Protein AF-A0A9D9LYE1-F1 (afdb_monomer_lite)

Structure (mmCIF, N/CA/C/O backbone):
data_AF-A0A9D9LYE1-F1
#
_entry.id   AF-A0A9D9LYE1-F1
#
loop_
_atom_site.group_PDB
_atom_site.id
_atom_site.type_symbol
_atom_site.label_atom_id
_atom_site.label_alt_id
_atom_site.label_comp_id
_atom_site.label_asym_id
_atom_site.label_entity_id
_atom_site.label_seq_id
_atom_site.pdbx_PDB_ins_code
_atom_site.Cartn_x
_atom_site.Cartn_y
_atom_site.Cartn_z
_atom_site.occupancy
_atom_site.B_iso_or_equiv
_atom_site.auth_seq_id
_atom_site.auth_comp_id
_atom_site.auth_asym_id
_atom_site.auth_atom_id
_atom_site.pdbx_PDB_model_num
ATOM 1 N N . MET A 1 1 ? -52.275 -13.563 59.004 1.00 46.19 1 MET A N 1
ATOM 2 C CA . MET A 1 1 ? -51.328 -12.471 59.298 1.00 46.19 1 MET A CA 1
ATOM 3 C C . MET A 1 1 ? -51.246 -11.654 58.007 1.00 46.19 1 MET A C 1
ATOM 5 O O . MET A 1 1 ? -50.436 -11.978 57.158 1.00 46.19 1 MET A O 1
ATOM 9 N N . GLU A 1 2 ? -52.248 -10.851 57.629 1.00 41.03 2 GLU A N 1
ATOM 10 C CA . GLU A 1 2 ? -52.746 -9.637 58.317 1.00 41.03 2 GLU A CA 1
ATOM 11 C C . GLU A 1 2 ? -51.571 -8.674 58.555 1.00 41.03 2 GLU A C 1
ATOM 13 O O . GLU A 1 2 ? -50.616 -9.094 59.195 1.00 41.03 2 GLU A O 1
ATOM 18 N N . ASN A 1 3 ? -51.488 -7.424 58.100 1.00 37.56 3 ASN A N 1
ATOM 19 C CA . ASN A 1 3 ? -52.296 -6.470 57.323 1.00 37.56 3 ASN A CA 1
ATOM 20 C C . ASN A 1 3 ? -51.287 -5.353 56.896 1.00 37.56 3 ASN A C 1
ATOM 22 O O . ASN A 1 3 ? -50.239 -5.244 57.526 1.00 37.56 3 ASN A O 1
ATOM 26 N N . ASN A 1 4 ? -51.426 -4.692 55.734 1.00 41.53 4 ASN A N 1
ATOM 27 C CA . ASN A 1 4 ? -52.003 -3.333 55.557 1.00 41.53 4 ASN A CA 1
ATOM 28 C C . ASN A 1 4 ? -51.176 -2.225 56.274 1.00 41.53 4 ASN A C 1
ATOM 30 O O . ASN A 1 4 ? -50.797 -2.413 57.417 1.00 41.53 4 ASN A O 1
ATOM 34 N N . GLU A 1 5 ? -50.800 -1.069 55.718 1.00 52.22 5 GLU A N 1
ATOM 35 C CA . GLU A 1 5 ? -51.423 -0.136 54.760 1.00 52.22 5 GLU A CA 1
ATOM 36 C C . GLU A 1 5 ? -50.302 0.569 53.946 1.00 52.22 5 GLU A C 1
ATOM 38 O O . GLU A 1 5 ? -49.222 0.821 54.472 1.00 52.22 5 GLU A O 1
ATOM 43 N N . ASN A 1 6 ? -50.375 0.765 52.622 1.00 41.50 6 ASN A N 1
ATOM 44 C CA . ASN A 1 6 ? -51.206 1.729 51.878 1.00 41.50 6 ASN A CA 1
ATOM 45 C C . ASN A 1 6 ? -51.058 3.167 52.406 1.00 41.50 6 ASN A C 1
ATOM 47 O O . ASN A 1 6 ? -51.359 3.444 53.557 1.00 41.50 6 ASN A O 1
ATOM 51 N N . THR A 1 7 ? -50.545 4.119 51.627 1.00 47.31 7 THR A N 1
ATOM 52 C CA . THR A 1 7 ? -51.310 5.172 50.912 1.00 47.31 7 THR A CA 1
ATOM 53 C C . THR A 1 7 ? -50.272 6.256 50.543 1.00 47.31 7 THR A C 1
ATOM 55 O O . THR A 1 7 ? -49.303 6.422 51.270 1.00 47.31 7 THR A O 1
ATOM 58 N N . THR A 1 8 ? -50.281 7.032 49.460 1.00 41.22 8 THR A N 1
ATOM 59 C CA . THR A 1 8 ? -51.272 7.421 48.447 1.00 41.22 8 THR A CA 1
ATOM 60 C C . THR A 1 8 ? -50.482 8.193 47.375 1.00 41.22 8 THR A C 1
ATOM 62 O O . THR A 1 8 ? -49.718 9.087 47.710 1.00 41.22 8 THR A O 1
ATOM 65 N N . LEU A 1 9 ? -50.479 7.729 46.125 1.00 40.50 9 LEU A N 1
ATOM 66 C CA . LEU A 1 9 ? -51.287 8.235 45.004 1.00 40.50 9 LEU A CA 1
ATOM 67 C C . LEU A 1 9 ? -50.821 9.550 44.346 1.00 40.50 9 LEU A C 1
ATOM 69 O O . LEU A 1 9 ? -50.980 10.617 44.920 1.00 40.50 9 LEU A O 1
ATOM 73 N N . LYS A 1 10 ? -50.549 9.396 43.034 1.00 34.31 10 LYS A N 1
ATOM 74 C CA . LYS A 1 10 ? -51.042 10.230 41.912 1.00 34.31 10 LYS A CA 1
ATOM 75 C C . LYS A 1 10 ? -50.401 11.623 41.763 1.00 34.31 10 LYS A C 1
ATOM 77 O O . LYS A 1 10 ? -50.026 12.246 42.734 1.00 34.31 10 LYS A O 1
ATOM 82 N N . SER A 1 11 ? -50.232 12.196 40.577 1.00 38.97 11 SER A N 1
ATOM 83 C CA . SER A 1 11 ? -50.826 11.967 39.256 1.00 38.97 11 SER A CA 1
ATOM 84 C C . SER A 1 11 ? -49.972 12.670 38.194 1.00 38.97 11 SER A C 1
ATOM 86 O O . SER A 1 11 ? -49.508 13.775 38.444 1.00 38.97 11 SER A O 1
ATOM 88 N N . ASN A 1 12 ? -49.858 12.020 37.037 1.00 29.45 12 ASN A N 1
ATOM 89 C CA . ASN A 1 12 ? -50.109 12.522 35.682 1.00 29.45 12 ASN A CA 1
ATOM 90 C C . ASN A 1 12 ? -49.590 13.893 35.225 1.00 29.45 12 ASN A C 1
ATOM 92 O O . ASN A 1 12 ? -49.907 14.915 35.817 1.00 29.45 12 ASN A O 1
ATOM 96 N N . ASP A 1 13 ? -48.981 13.822 34.034 1.00 34.84 13 ASP A N 1
ATOM 97 C CA . ASP A 1 13 ? -49.151 14.702 32.872 1.00 34.84 13 ASP A CA 1
ATOM 98 C C . ASP A 1 13 ? -48.890 16.204 33.050 1.00 34.84 13 ASP A C 1
ATOM 100 O O . ASP A 1 13 ? -49.483 16.879 33.877 1.00 34.84 13 ASP A O 1
ATOM 104 N N . VAL A 1 14 ? -48.038 16.756 32.185 1.00 40.97 14 VAL A N 1
ATOM 105 C CA . VAL A 1 14 ? -48.434 17.711 31.135 1.00 40.97 14 VAL A CA 1
ATOM 106 C C . VAL A 1 14 ? -47.153 18.236 30.480 1.00 40.97 14 VAL A C 1
ATOM 108 O O . VAL A 1 14 ? -46.360 18.969 31.066 1.00 40.97 14 VAL A O 1
ATOM 111 N N . ASP A 1 15 ? -46.975 17.834 29.227 1.00 36.56 15 ASP A N 1
ATOM 112 C CA . ASP A 1 15 ? -46.176 18.537 28.237 1.00 36.56 15 ASP A CA 1
ATOM 113 C C . ASP A 1 15 ? -46.904 19.841 27.871 1.00 36.56 15 ASP A C 1
ATOM 115 O O . ASP A 1 15 ? -48.019 19.783 27.361 1.00 36.56 15 ASP A O 1
ATOM 119 N N . THR A 1 16 ? -46.304 21.006 28.127 1.00 36.31 16 THR A N 1
ATOM 120 C CA . THR A 1 16 ? -46.653 22.246 27.414 1.00 36.31 16 THR A CA 1
ATOM 121 C C . THR A 1 16 ? -45.458 23.192 27.345 1.00 36.31 16 THR A C 1
ATOM 123 O O . THR A 1 16 ? -45.101 23.874 28.304 1.00 36.31 16 THR A O 1
ATOM 126 N N . SER A 1 17 ? -44.884 23.235 26.147 1.00 32.56 17 SER A N 1
ATOM 127 C CA . SER A 1 17 ? -44.183 24.351 25.512 1.00 32.56 17 SER A CA 1
ATOM 128 C C . SER A 1 17 ? -44.536 25.749 26.048 1.00 32.56 17 SER A C 1
ATOM 130 O O . SER A 1 17 ? -45.695 26.152 25.978 1.00 32.56 17 SER A O 1
ATOM 132 N N . VAL A 1 18 ? -43.525 26.536 26.446 1.00 38.62 18 VAL A N 1
ATOM 133 C CA . VAL A 1 18 ? -43.576 28.009 26.379 1.00 38.62 18 VAL A CA 1
ATOM 134 C C . VAL A 1 18 ? -42.194 28.569 26.008 1.00 38.62 18 VAL A C 1
ATOM 136 O O . VAL A 1 18 ? -41.252 28.535 26.795 1.00 38.62 18 VAL A O 1
ATOM 139 N N . LYS A 1 19 ? -42.098 29.132 24.799 1.00 39.31 19 LYS A N 1
ATOM 140 C CA . LYS A 1 19 ? -41.139 30.179 24.403 1.00 39.31 19 LYS A CA 1
ATOM 141 C C . LYS A 1 19 ? -41.948 31.475 24.228 1.00 39.31 19 LYS A C 1
ATOM 143 O O . LYS A 1 19 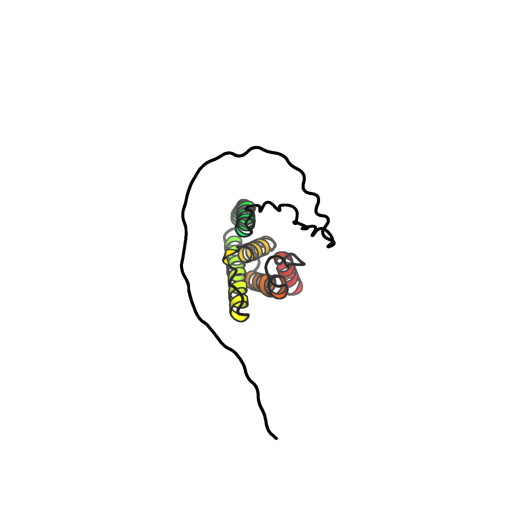? -43.005 31.404 23.603 1.00 39.31 19 LYS A O 1
ATOM 148 N N . PRO A 1 20 ? -41.528 32.619 24.793 1.00 43.72 20 PRO A N 1
ATOM 149 C CA . PRO A 1 20 ? -41.125 33.787 23.975 1.00 43.72 20 PRO A CA 1
ATOM 150 C C . PRO A 1 20 ? -39.942 34.555 24.627 1.00 43.72 20 PRO A C 1
ATOM 152 O O . PRO A 1 20 ? -39.792 34.550 25.840 1.00 43.72 20 PRO A O 1
ATOM 155 N N . THR A 1 21 ? -38.925 35.039 23.908 1.00 35.44 21 THR A N 1
ATOM 156 C CA . THR A 1 21 ? -38.878 36.255 23.062 1.00 35.44 21 THR A CA 1
ATOM 157 C C . THR A 1 21 ? -39.022 37.575 23.853 1.00 35.44 21 THR A C 1
ATOM 159 O O . THR A 1 21 ? -40.091 37.863 24.372 1.00 35.44 21 THR A O 1
ATOM 162 N N . ASP A 1 22 ? -37.917 38.340 23.862 1.00 31.53 22 ASP A N 1
ATOM 163 C CA . ASP A 1 22 ? -37.714 39.803 23.962 1.00 31.53 22 ASP A CA 1
ATOM 164 C C . ASP A 1 22 ? -38.282 40.636 25.134 1.00 31.53 22 ASP A C 1
ATOM 166 O O . ASP A 1 22 ? -39.489 40.777 25.269 1.00 31.53 22 ASP A O 1
ATOM 170 N N . ALA A 1 23 ? -37.393 41.325 25.882 1.00 33.72 23 ALA A N 1
ATOM 171 C CA . ALA A 1 23 ? -37.464 42.778 26.168 1.00 33.72 23 ALA A CA 1
ATOM 172 C C . ALA A 1 23 ? -36.419 43.263 27.210 1.00 33.72 23 ALA A C 1
ATOM 174 O O . ALA A 1 23 ? -36.425 42.869 28.369 1.00 33.72 23 ALA A O 1
ATOM 175 N N . ALA A 1 24 ? -35.551 44.174 26.760 1.00 32.81 24 ALA A N 1
ATOM 176 C CA . ALA A 1 24 ? -35.125 45.425 27.406 1.00 32.81 24 ALA A CA 1
ATOM 177 C C . ALA A 1 24 ? -34.806 45.513 28.930 1.00 32.81 24 ALA A C 1
ATOM 179 O O . ALA A 1 24 ? -35.684 45.661 29.767 1.00 32.81 24 ALA A O 1
ATOM 180 N N . ASN A 1 25 ? -33.502 45.687 29.195 1.00 33.16 25 ASN A N 1
ATOM 181 C CA . ASN A 1 25 ? -32.851 46.830 29.870 1.00 33.16 25 ASN A CA 1
ATOM 182 C C . ASN A 1 25 ? -33.013 47.136 31.387 1.00 33.16 25 ASN A C 1
ATOM 184 O O . ASN A 1 25 ? -34.096 47.220 31.949 1.00 33.16 25 ASN A O 1
ATOM 188 N N . THR A 1 26 ? -31.857 47.515 31.962 1.00 38.59 26 THR A N 1
ATOM 189 C CA . THR A 1 26 ? -31.612 48.390 33.134 1.00 38.59 26 THR A CA 1
ATOM 190 C C . THR A 1 26 ? -32.100 47.969 34.525 1.00 38.59 26 THR A C 1
ATOM 192 O O . THR A 1 26 ? -33.230 48.268 34.865 1.00 38.59 26 THR A O 1
ATOM 195 N N . VAL A 1 27 ? -31.182 47.520 35.403 1.00 38.66 27 VAL A N 1
ATOM 196 C CA . VAL A 1 27 ? -31.013 48.074 36.770 1.00 38.66 27 VAL A CA 1
ATOM 197 C C . VAL A 1 27 ? -29.547 47.939 37.203 1.00 38.66 27 VAL A C 1
ATOM 199 O O . VAL A 1 27 ? -28.934 46.878 37.144 1.00 38.66 27 VAL A O 1
ATOM 202 N N . LYS A 1 28 ? -28.994 49.065 37.641 1.00 40.66 28 LYS A N 1
ATOM 203 C CA . LYS A 1 28 ? -27.671 49.279 38.220 1.00 40.66 28 LYS A CA 1
ATOM 204 C C . LYS A 1 28 ? -27.834 49.312 39.737 1.00 40.66 28 LYS A C 1
ATOM 206 O O . LYS A 1 28 ? -28.426 50.280 40.197 1.00 40.66 28 LYS A O 1
ATOM 211 N N . THR A 1 29 ? -27.306 48.369 40.521 1.00 29.92 29 THR A N 1
ATOM 212 C CA . THR A 1 29 ? -26.913 48.642 41.924 1.00 29.92 29 THR A CA 1
ATOM 213 C C . THR A 1 29 ? -26.055 47.518 42.499 1.00 29.92 29 THR A C 1
ATOM 215 O O . THR A 1 29 ? -26.392 46.345 42.401 1.00 29.92 29 THR A O 1
ATOM 218 N N . ALA A 1 30 ? -24.933 47.901 43.101 1.00 44.59 30 ALA A N 1
ATOM 219 C CA . ALA A 1 30 ? -24.178 47.061 44.012 1.00 44.59 30 ALA A CA 1
ATOM 220 C C . ALA A 1 30 ? -24.950 46.916 45.331 1.00 44.59 30 ALA A C 1
ATOM 222 O O . ALA A 1 30 ? -25.376 47.935 45.865 1.00 44.59 30 ALA A O 1
ATOM 223 N N . ASP A 1 31 ? -25.045 45.706 45.887 1.00 30.94 31 ASP A N 1
ATOM 224 C CA . ASP A 1 31 ? -24.995 45.521 47.339 1.00 30.94 31 ASP A CA 1
ATOM 225 C C . ASP A 1 31 ? -24.559 44.096 47.711 1.00 30.94 31 ASP A C 1
ATOM 227 O O . ASP A 1 31 ? -24.864 43.109 47.040 1.00 30.94 31 ASP A O 1
ATOM 231 N N . LYS A 1 32 ? -23.783 44.025 48.784 1.00 38.06 32 LYS A N 1
ATOM 232 C CA . LYS A 1 32 ? -23.237 42.837 49.424 1.00 38.06 32 LYS A CA 1
ATOM 233 C C . LYS A 1 32 ? -24.364 42.000 50.031 1.00 38.06 32 LYS A C 1
ATOM 235 O O . LYS A 1 32 ? -25.135 42.493 50.842 1.00 38.06 32 LYS A O 1
ATOM 240 N N . SER A 1 33 ? -24.326 40.691 49.800 1.00 36.62 33 SER A N 1
ATOM 241 C CA . SER A 1 33 ? -24.898 39.715 50.728 1.00 36.62 33 SER A CA 1
ATOM 242 C C . SER A 1 33 ? -23.867 38.625 50.991 1.00 36.62 33 SER A C 1
ATOM 244 O O . SER A 1 33 ? -23.528 37.823 50.124 1.00 36.62 33 SER A O 1
ATOM 246 N N . LYS A 1 34 ? -23.314 38.658 52.206 1.00 39.47 34 LYS A N 1
ATOM 247 C CA . LYS A 1 34 ? -22.610 37.536 52.817 1.00 39.47 34 LYS A CA 1
ATOM 248 C C . LYS A 1 34 ? -23.628 36.413 53.036 1.00 39.47 34 LYS A C 1
ATOM 250 O O . LYS A 1 34 ? -24.537 36.572 53.842 1.00 39.47 34 LYS A O 1
ATOM 255 N N . SER A 1 35 ? -23.406 35.266 52.409 1.00 38.34 35 SER A N 1
ATOM 256 C CA . SER A 1 35 ? -23.857 33.971 52.913 1.00 38.34 35 SER A CA 1
ATOM 257 C C . SER A 1 35 ? -22.738 32.975 52.650 1.00 38.34 35 SER A C 1
ATOM 259 O O . SER A 1 35 ? -22.529 32.493 51.541 1.00 38.34 35 SER A O 1
ATOM 261 N N . GLN A 1 36 ? -21.947 32.765 53.694 1.00 52.41 36 GLN A N 1
ATOM 262 C CA . GLN A 1 36 ? -21.142 31.573 53.851 1.00 52.41 36 GLN A CA 1
ATOM 263 C C . GLN A 1 36 ? -22.130 30.439 54.144 1.00 52.41 36 GLN A C 1
ATOM 265 O O . GLN A 1 36 ? -22.739 30.430 55.210 1.00 52.41 36 GLN A O 1
ATOM 270 N N . SER A 1 37 ? -22.346 29.553 53.170 1.00 40.50 37 SER A N 1
ATOM 271 C CA . SER A 1 37 ? -22.970 28.249 53.396 1.00 40.50 37 SER A CA 1
ATOM 272 C C . SER A 1 37 ? -21.894 27.183 53.246 1.00 40.50 37 SER A C 1
ATOM 274 O O . SER A 1 37 ? -21.242 27.099 52.204 1.00 40.50 37 SER A O 1
ATOM 276 N N . ASP A 1 38 ? -21.707 26.403 54.300 1.00 54.50 38 ASP A N 1
ATOM 277 C CA . ASP A 1 38 ? -20.655 25.411 54.487 1.00 54.50 38 ASP A CA 1
ATOM 278 C C . ASP A 1 38 ? -20.779 24.200 53.542 1.00 54.50 38 ASP A C 1
ATOM 280 O O . ASP A 1 38 ? -21.230 23.119 53.914 1.00 54.50 38 ASP A O 1
ATOM 284 N N . ALA A 1 39 ? -20.324 24.373 52.305 1.00 66.06 39 ALA A N 1
ATOM 285 C CA . ALA A 1 39 ? -19.857 23.308 51.424 1.00 66.06 39 ALA A CA 1
ATOM 286 C C . ALA A 1 39 ? -18.634 23.848 50.664 1.00 66.06 39 ALA A C 1
ATOM 288 O O . ALA A 1 39 ? -18.638 25.028 50.295 1.00 66.06 39 ALA A O 1
ATOM 289 N N . PRO A 1 40 ? -17.564 23.055 50.455 1.00 66.81 40 PRO A N 1
ATOM 290 C CA . PRO A 1 40 ? -16.386 23.547 49.748 1.00 66.81 40 PRO A CA 1
ATOM 291 C C . PRO A 1 40 ? -16.816 24.097 48.378 1.00 66.81 40 PRO A C 1
ATOM 293 O O . PRO A 1 40 ? -17.653 23.469 47.722 1.00 66.81 40 PRO A O 1
ATOM 296 N N . PRO A 1 41 ? -16.295 25.261 47.940 1.00 66.31 41 PRO A N 1
ATOM 297 C CA . PRO A 1 41 ? -16.658 25.828 46.649 1.00 66.31 41 PRO A CA 1
ATOM 298 C C . PRO A 1 41 ? -16.410 24.771 45.573 1.00 66.31 41 PRO A C 1
ATOM 300 O O . PRO A 1 41 ? -15.302 24.242 45.473 1.00 66.31 41 PRO A O 1
ATOM 303 N N . LEU A 1 42 ? -17.442 24.430 44.796 1.00 66.31 42 LEU A N 1
ATOM 304 C CA . LEU A 1 42 ? -17.304 23.522 43.662 1.00 66.31 42 LEU A CA 1
ATOM 305 C C . LEU A 1 42 ? -16.406 24.194 42.619 1.00 66.31 42 LEU A C 1
ATOM 307 O O . LEU A 1 42 ? -16.859 24.961 41.769 1.00 66.31 42 LEU A O 1
ATOM 311 N N . LEU A 1 43 ? -15.106 23.922 42.721 1.00 69.31 43 LEU A N 1
ATOM 312 C CA . LEU A 1 43 ? -14.105 24.296 41.738 1.00 69.31 43 LEU A CA 1
ATOM 313 C C . LEU A 1 43 ? -14.414 23.510 40.466 1.00 69.31 43 LEU A C 1
ATOM 315 O O . LEU A 1 43 ? -14.057 22.340 40.336 1.00 69.31 43 LEU A O 1
ATOM 319 N N . THR A 1 44 ? -15.120 24.144 39.532 1.00 69.12 44 THR A N 1
ATOM 320 C CA . THR A 1 44 ? -15.287 23.586 38.192 1.00 69.12 44 THR A CA 1
ATOM 321 C C . THR A 1 44 ? -13.931 23.643 37.515 1.00 69.12 44 THR A C 1
ATOM 323 O O . THR A 1 44 ? -13.491 24.686 37.032 1.00 69.12 44 THR A O 1
ATOM 326 N N . ILE A 1 45 ? -13.251 22.501 37.519 1.00 68.38 45 ILE A N 1
ATOM 327 C CA . ILE A 1 45 ? -12.043 22.269 36.741 1.00 68.38 45 ILE A CA 1
ATOM 328 C C . ILE A 1 45 ? -12.499 22.181 35.283 1.00 68.38 45 ILE A C 1
ATOM 330 O O . ILE A 1 45 ? -12.769 21.105 34.757 1.00 68.38 45 ILE A O 1
ATOM 334 N N . SER A 1 46 ? -12.668 23.336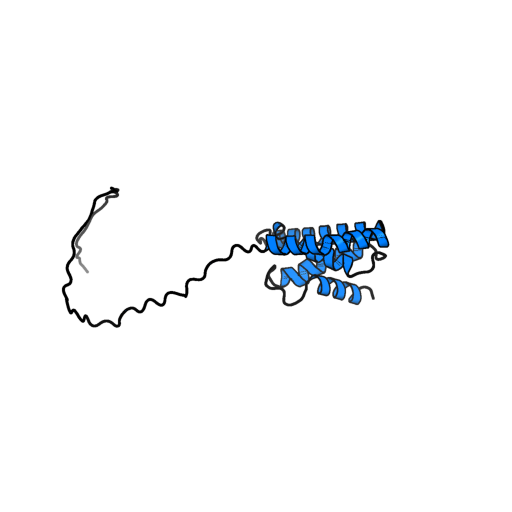 34.639 1.00 72.69 46 SER A N 1
ATOM 335 C CA . SER A 1 46 ? -12.813 23.378 33.189 1.00 72.69 46 SER A CA 1
ATOM 336 C C . SER A 1 46 ? -11.464 23.004 32.601 1.00 72.69 46 SER A C 1
ATOM 338 O O . SER A 1 46 ? -10.452 23.641 32.896 1.00 72.69 46 SER A O 1
ATOM 340 N N . THR A 1 47 ? -11.436 21.984 31.749 1.00 79.38 47 THR A N 1
ATOM 341 C CA . THR A 1 47 ? -10.285 21.755 30.876 1.00 79.38 47 THR A CA 1
ATOM 342 C C . THR A 1 47 ? -9.992 23.042 30.106 1.00 79.38 47 THR A C 1
ATOM 344 O O . THR A 1 47 ? -10.933 23.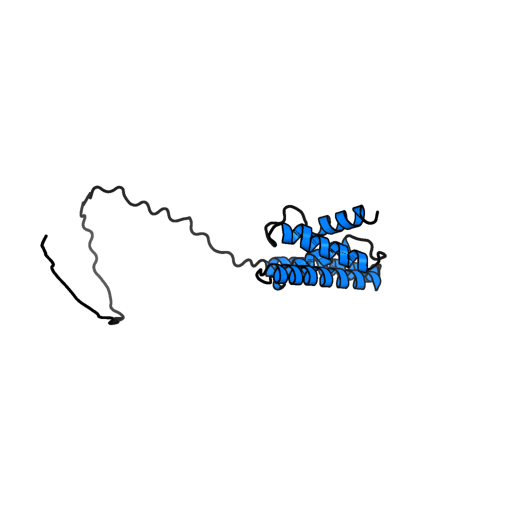728 29.689 1.00 79.38 47 THR A O 1
ATOM 347 N N . SER A 1 48 ? -8.713 23.377 29.918 1.00 75.62 48 SER A N 1
ATOM 348 C CA . SER A 1 48 ? -8.313 24.513 29.083 1.00 75.62 48 SER A CA 1
ATOM 349 C C . SER A 1 48 ? -9.038 24.450 27.732 1.00 75.62 48 SER A C 1
ATOM 351 O O . SER A 1 48 ? -9.144 23.350 27.181 1.00 75.62 48 SER A O 1
ATOM 353 N N . PRO A 1 49 ? -9.538 25.575 27.185 1.00 81.19 49 PRO A N 1
ATOM 354 C CA . PRO A 1 49 ? -10.245 25.576 25.910 1.00 81.19 49 PRO A CA 1
ATOM 355 C C . PRO A 1 49 ? -9.340 25.003 24.814 1.00 81.19 49 PRO A C 1
ATOM 357 O O . PRO A 1 49 ? -8.412 25.661 24.349 1.00 81.19 49 PRO A O 1
ATOM 360 N N . HIS A 1 50 ? -9.567 23.747 24.428 1.00 82.12 50 HIS A N 1
ATOM 361 C CA . HIS A 1 50 ? -8.838 23.121 23.335 1.00 82.12 50 HIS A CA 1
ATOM 362 C C . HIS A 1 50 ? -9.518 23.527 22.028 1.00 82.12 50 HIS A C 1
ATOM 364 O O . HIS A 1 50 ? -10.559 22.984 21.651 1.00 82.12 50 HIS A O 1
ATOM 370 N N . ILE A 1 51 ? -8.957 24.545 21.375 1.00 77.19 51 ILE A N 1
ATOM 371 C CA . ILE A 1 51 ? -9.411 25.026 20.069 1.00 77.19 51 ILE A CA 1
ATOM 372 C C . ILE A 1 51 ? -9.179 23.893 19.069 1.00 77.19 51 ILE A C 1
ATOM 374 O O . ILE A 1 51 ? -8.044 23.477 18.845 1.00 77.19 51 ILE A O 1
ATOM 378 N N . ARG A 1 52 ? -10.265 23.351 18.513 1.00 70.75 52 ARG A N 1
ATOM 379 C CA . ARG A 1 52 ? -10.199 22.236 17.566 1.00 70.75 52 ARG A CA 1
ATOM 380 C C . ARG A 1 52 ? -9.619 22.748 16.252 1.00 70.75 52 ARG A C 1
ATOM 382 O O . ARG A 1 52 ? -10.208 23.629 15.632 1.00 70.75 52 ARG A O 1
ATOM 389 N N . ASP A 1 53 ? -8.490 22.186 15.845 1.00 79.25 53 ASP A N 1
ATOM 390 C CA . ASP A 1 53 ? -7.950 22.415 14.511 1.00 79.25 53 ASP A CA 1
ATOM 391 C C . ASP A 1 53 ? -8.759 21.621 13.465 1.00 79.25 53 ASP A C 1
ATOM 393 O O . ASP A 1 53 ? -9.364 20.590 13.770 1.00 79.25 53 ASP A O 1
ATOM 397 N N . SER A 1 54 ? -8.787 22.104 12.227 1.00 77.50 54 SER A N 1
ATOM 398 C CA . SER A 1 54 ? -9.547 21.526 11.104 1.00 77.50 54 SER A CA 1
ATOM 399 C C . SER A 1 54 ? -8.760 20.476 10.305 1.00 77.50 54 SER A C 1
ATOM 401 O O . SER A 1 54 ? -9.172 20.062 9.220 1.00 77.50 54 SER A O 1
ATOM 403 N N . ILE A 1 55 ? -7.626 20.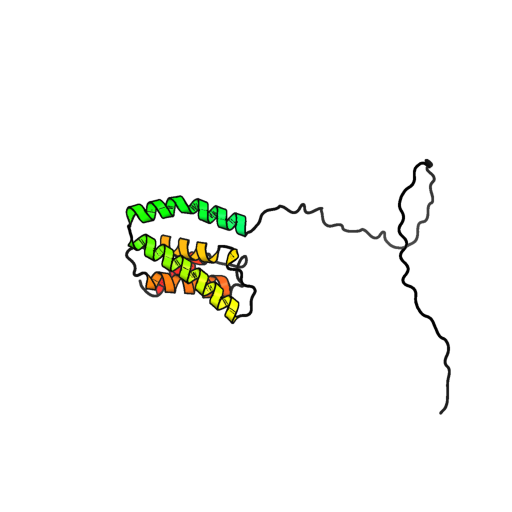022 10.844 1.00 82.69 55 ILE A N 1
ATOM 404 C CA . ILE A 1 55 ? -6.740 19.054 10.198 1.00 82.69 55 ILE A CA 1
ATOM 405 C C . ILE A 1 55 ? -7.424 17.683 10.109 1.00 82.69 55 ILE A C 1
ATOM 407 O O . ILE A 1 55 ? -7.714 17.035 11.115 1.00 82.69 55 ILE A O 1
ATOM 411 N N . ASN A 1 56 ? -7.640 17.217 8.878 1.00 88.25 56 ASN A N 1
ATOM 412 C CA . ASN A 1 56 ? -8.175 15.891 8.581 1.00 88.25 56 ASN A CA 1
ATOM 413 C C . ASN A 1 56 ? -7.050 14.934 8.145 1.00 88.25 56 ASN A C 1
ATOM 415 O O . ASN A 1 56 ? -6.192 15.289 7.335 1.00 88.25 56 ASN A O 1
ATOM 419 N N . ILE A 1 57 ? -7.112 13.688 8.616 1.00 88.12 57 ILE A N 1
ATOM 420 C CA . ILE A 1 57 ? -6.194 12.594 8.264 1.00 88.12 57 ILE A CA 1
ATOM 421 C C . ILE A 1 57 ? -6.172 12.367 6.748 1.00 88.12 57 ILE A C 1
ATOM 423 O O . ILE A 1 57 ? -5.102 12.228 6.162 1.00 88.12 57 ILE A O 1
ATOM 427 N N . GLN A 1 58 ? -7.340 12.398 6.099 1.00 88.00 58 GLN A N 1
ATOM 428 C CA . GLN A 1 58 ? -7.447 12.254 4.642 1.00 88.00 58 GLN A CA 1
ATOM 429 C C . GLN A 1 58 ? -6.703 13.374 3.904 1.00 88.00 58 GLN A C 1
ATOM 431 O O . GLN A 1 58 ? -6.058 13.123 2.891 1.00 88.00 58 GLN A O 1
ATOM 436 N N . GLY A 1 59 ? -6.755 14.602 4.434 1.00 88.50 59 GLY A N 1
ATOM 437 C CA . GLY A 1 59 ? -6.046 15.752 3.871 1.00 88.50 59 GLY A CA 1
ATOM 438 C C . GLY A 1 59 ? -4.530 15.599 3.978 1.00 88.50 59 GLY A C 1
ATOM 439 O O . GLY A 1 59 ? -3.812 15.841 3.006 1.00 88.50 59 GLY A O 1
ATOM 440 N N . ILE A 1 60 ? -4.040 15.117 5.123 1.00 92.00 60 ILE A N 1
ATOM 441 C CA . ILE A 1 60 ? -2.615 14.813 5.306 1.00 92.00 60 ILE A CA 1
ATOM 442 C C . ILE A 1 60 ? -2.180 13.708 4.335 1.00 92.00 60 ILE A C 1
ATOM 444 O O . ILE A 1 60 ? -1.211 13.891 3.602 1.00 92.00 60 ILE A O 1
ATOM 448 N N . MET A 1 61 ? -2.910 12.590 4.274 1.00 91.94 61 MET A N 1
ATOM 449 C CA . MET A 1 61 ? -2.565 11.457 3.405 1.00 91.94 61 MET A CA 1
ATOM 450 C C . MET A 1 61 ? -2.569 11.844 1.923 1.00 91.94 61 MET A C 1
ATOM 452 O O . MET A 1 61 ? -1.650 11.474 1.191 1.00 91.94 61 MET A O 1
ATOM 456 N N . LEU A 1 62 ? -3.541 12.649 1.483 1.00 91.00 62 LEU A N 1
ATOM 457 C CA . LEU A 1 62 ? -3.574 13.167 0.116 1.00 91.00 62 LEU A CA 1
ATOM 458 C C . LEU A 1 62 ? -2.374 14.074 -0.175 1.00 91.00 62 LEU A C 1
ATOM 460 O O . LEU A 1 62 ? -1.772 13.960 -1.239 1.00 91.00 62 LEU A O 1
ATOM 464 N N . THR A 1 63 ? -1.983 14.927 0.775 1.00 93.75 63 THR A N 1
ATOM 465 C CA . THR A 1 63 ? -0.799 15.791 0.629 1.00 93.75 63 THR A CA 1
ATOM 466 C C . THR A 1 63 ? 0.467 14.957 0.432 1.00 93.75 63 THR A C 1
ATOM 468 O O . THR A 1 63 ? 1.288 15.282 -0.423 1.00 93.75 63 THR A O 1
ATOM 471 N N . VAL A 1 64 ? 0.603 13.837 1.152 1.00 94.25 64 VAL A N 1
ATOM 472 C CA . VAL A 1 64 ? 1.726 12.905 0.964 1.00 94.25 64 VAL A CA 1
ATOM 473 C C . VAL A 1 64 ? 1.679 12.250 -0.418 1.00 94.25 64 VAL A C 1
ATOM 475 O O . VAL A 1 64 ? 2.705 12.201 -1.092 1.00 94.25 64 VAL A O 1
ATOM 478 N N . ILE A 1 65 ? 0.507 11.800 -0.879 1.00 93.69 65 ILE A N 1
ATOM 479 C CA . ILE A 1 65 ? 0.338 11.220 -2.224 1.00 93.69 65 ILE A CA 1
ATOM 480 C C . ILE A 1 65 ? 0.742 12.232 -3.310 1.00 93.69 65 ILE A C 1
ATOM 482 O O . ILE A 1 65 ? 1.484 11.895 -4.235 1.00 93.69 65 ILE A O 1
ATOM 486 N N . VAL A 1 66 ? 0.321 13.491 -3.177 1.00 94.69 66 VAL A N 1
ATOM 487 C CA . VAL A 1 66 ? 0.707 14.570 -4.099 1.00 94.69 66 VAL A CA 1
ATOM 488 C C . VAL A 1 66 ? 2.215 14.832 -4.034 1.00 94.69 66 VAL A C 1
ATOM 490 O O . VAL A 1 66 ? 2.853 14.969 -5.075 1.00 94.69 66 VAL A O 1
ATOM 493 N N . ALA A 1 67 ? 2.814 14.816 -2.842 1.00 95.56 67 ALA A N 1
ATOM 494 C CA . ALA A 1 67 ? 4.250 15.028 -2.664 1.00 95.56 67 ALA A CA 1
ATOM 495 C C . ALA A 1 67 ? 5.116 13.929 -3.310 1.00 95.56 67 ALA A C 1
ATOM 497 O O . ALA A 1 67 ? 6.177 14.234 -3.852 1.00 95.56 67 ALA A O 1
ATOM 498 N N . ILE A 1 68 ? 4.673 12.665 -3.302 1.00 94.88 68 ILE A N 1
ATOM 499 C CA . ILE A 1 68 ? 5.407 11.555 -3.942 1.00 94.88 68 ILE A CA 1
ATOM 500 C C . ILE A 1 68 ? 5.125 11.420 -5.444 1.00 94.88 68 ILE A C 1
ATOM 502 O O . ILE A 1 68 ? 5.876 10.750 -6.151 1.00 94.88 68 ILE A O 1
ATOM 506 N N . THR A 1 69 ? 4.078 12.066 -5.960 1.00 94.94 69 THR A N 1
ATOM 507 C CA . THR A 1 69 ? 3.708 12.023 -7.385 1.00 94.94 69 THR A CA 1
ATOM 508 C C . THR A 1 69 ? 4.866 12.368 -8.339 1.00 94.94 69 THR A C 1
ATOM 510 O O . THR A 1 69 ? 5.089 11.591 -9.268 1.00 94.94 69 THR A O 1
ATOM 513 N N . PRO A 1 70 ? 5.666 13.441 -8.147 1.00 95.62 70 PRO A N 1
ATOM 514 C CA . PRO A 1 70 ? 6.811 13.709 -9.027 1.00 95.62 70 PRO A CA 1
ATOM 515 C C . PRO A 1 70 ? 7.856 12.582 -9.019 1.00 95.62 70 PRO A C 1
ATOM 517 O O . PRO A 1 70 ? 8.433 12.273 -10.062 1.00 95.62 70 PRO A O 1
ATOM 520 N N . ALA A 1 71 ? 8.062 11.917 -7.877 1.00 94.12 71 ALA A N 1
ATOM 521 C CA . ALA A 1 71 ? 8.962 10.770 -7.786 1.00 94.12 71 ALA A CA 1
ATOM 522 C C . ALA A 1 71 ? 8.412 9.550 -8.544 1.00 94.12 71 ALA A C 1
ATOM 524 O O . ALA A 1 71 ? 9.171 8.858 -9.223 1.00 94.12 71 ALA A O 1
ATOM 525 N N . ILE A 1 72 ? 7.095 9.321 -8.495 1.00 94.75 72 ILE A N 1
ATOM 526 C CA . ILE A 1 72 ? 6.421 8.278 -9.283 1.00 94.75 72 ILE A CA 1
ATOM 527 C C . ILE A 1 72 ? 6.597 8.542 -10.782 1.00 94.75 72 ILE A C 1
ATOM 529 O O . ILE A 1 72 ? 6.993 7.641 -11.519 1.00 94.75 72 ILE A O 1
ATOM 533 N N . VAL A 1 73 ? 6.355 9.778 -11.233 1.00 95.12 73 VAL A N 1
ATOM 534 C CA . VAL A 1 73 ? 6.503 10.163 -12.647 1.00 95.12 73 VAL A CA 1
ATOM 535 C C . VAL A 1 73 ? 7.934 9.926 -13.124 1.00 95.12 73 VAL A C 1
ATOM 537 O O . VAL A 1 73 ? 8.140 9.294 -14.159 1.00 95.12 73 VAL A O 1
ATOM 540 N N . HIS A 1 74 ? 8.929 10.366 -12.351 1.00 94.94 74 HIS A N 1
ATOM 541 C CA . HIS A 1 74 ? 10.330 10.136 -12.694 1.00 94.94 74 HIS A CA 1
ATOM 542 C C . HIS A 1 74 ? 10.688 8.639 -12.726 1.00 94.94 74 HIS A C 1
ATOM 544 O O . HIS A 1 74 ? 11.370 8.187 -13.646 1.00 94.94 74 HIS A O 1
ATOM 550 N N . GLY A 1 75 ? 10.174 7.849 -11.778 1.00 92.06 75 GLY A N 1
ATOM 551 C CA . GLY A 1 75 ? 10.353 6.397 -11.757 1.00 92.06 75 GLY A CA 1
ATOM 552 C C . GLY A 1 75 ? 9.783 5.710 -13.001 1.00 92.06 75 GLY A C 1
ATOM 553 O O . GLY A 1 75 ? 10.450 4.866 -13.597 1.00 92.06 75 GLY A O 1
ATOM 554 N N . ILE A 1 76 ? 8.589 6.104 -13.450 1.00 93.62 76 ILE A N 1
ATOM 555 C CA . ILE A 1 76 ? 7.969 5.543 -14.661 1.00 93.62 76 ILE A CA 1
ATOM 556 C C . ILE A 1 76 ? 8.787 5.893 -15.913 1.00 93.62 76 ILE A C 1
ATOM 558 O O . ILE A 1 76 ? 8.959 5.037 -16.777 1.00 93.62 76 ILE A O 1
ATOM 562 N N . ILE A 1 77 ? 9.338 7.107 -16.005 1.00 94.31 77 ILE A N 1
ATOM 563 C CA . ILE A 1 77 ? 10.176 7.510 -17.149 1.00 94.31 77 ILE A CA 1
ATOM 564 C C . ILE A 1 77 ? 11.469 6.683 -17.208 1.00 94.31 77 ILE A C 1
ATOM 566 O O . ILE A 1 77 ? 11.875 6.272 -18.291 1.00 94.31 77 ILE A O 1
ATOM 570 N N . ASN A 1 78 ? 12.104 6.410 -16.063 1.00 92.44 78 ASN A N 1
ATOM 571 C CA . ASN A 1 78 ? 13.379 5.687 -16.024 1.00 92.44 78 ASN A CA 1
ATOM 572 C C . ASN A 1 78 ? 13.227 4.170 -16.233 1.00 92.44 78 ASN A C 1
ATOM 574 O O . ASN A 1 78 ? 14.048 3.537 -16.889 1.00 92.44 78 ASN A O 1
ATOM 578 N N . PHE A 1 79 ? 12.180 3.571 -15.663 1.00 90.94 79 PHE A N 1
ATOM 579 C CA . PHE A 1 79 ? 12.006 2.115 -15.625 1.00 90.94 79 PHE A CA 1
ATOM 580 C C . PHE A 1 79 ? 10.934 1.586 -16.592 1.00 90.94 79 PHE A C 1
ATOM 582 O O . PHE A 1 79 ? 10.784 0.373 -16.756 1.00 90.94 79 PHE A O 1
ATOM 589 N N . GLY A 1 80 ? 10.186 2.478 -17.241 1.00 91.25 80 GLY A N 1
ATOM 590 C CA . GLY A 1 80 ? 9.178 2.143 -18.240 1.00 91.25 80 GLY A CA 1
ATOM 591 C C . GLY A 1 80 ? 7.941 1.443 -17.669 1.00 91.25 80 GLY A C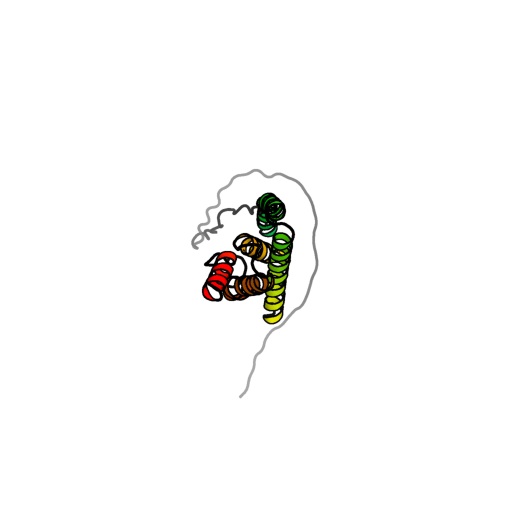 1
ATOM 592 O O . GLY A 1 80 ? 7.520 1.667 -16.532 1.00 91.25 80 GLY A O 1
ATOM 593 N N . MET A 1 81 ? 7.340 0.575 -18.490 1.00 90.31 81 MET A N 1
ATOM 594 C CA . MET A 1 81 ? 6.042 -0.059 -18.214 1.00 90.31 81 MET A CA 1
ATOM 595 C C . MET A 1 81 ? 6.049 -0.953 -16.963 1.00 90.31 81 MET A C 1
ATOM 597 O O . MET A 1 81 ? 5.054 -1.013 -16.243 1.00 90.31 81 MET A O 1
ATOM 601 N N . ASN A 1 82 ? 7.172 -1.611 -16.660 1.00 90.81 82 ASN A N 1
ATOM 602 C CA . ASN A 1 82 ? 7.268 -2.527 -15.519 1.00 90.81 82 ASN A CA 1
ATOM 603 C C . ASN A 1 82 ? 7.067 -1.803 -14.180 1.00 90.81 82 ASN A C 1
ATOM 605 O O . ASN A 1 82 ? 6.364 -2.302 -13.302 1.00 90.81 82 ASN A O 1
ATOM 609 N N . ALA A 1 83 ? 7.613 -0.589 -14.043 1.00 91.56 83 ALA A N 1
ATOM 610 C CA . ALA A 1 83 ? 7.403 0.220 -12.847 1.00 91.56 83 ALA A CA 1
ATOM 611 C C . ALA A 1 83 ? 5.933 0.609 -12.680 1.00 91.56 83 ALA A C 1
ATOM 613 O O . ALA A 1 83 ? 5.393 0.484 -11.582 1.00 91.56 83 ALA A O 1
ATOM 614 N N . PHE A 1 84 ? 5.268 1.019 -13.765 1.00 93.25 84 PHE A N 1
ATOM 615 C CA . PHE A 1 84 ? 3.846 1.356 -13.731 1.00 93.25 84 PHE A CA 1
ATOM 616 C C . PHE A 1 84 ? 2.982 0.162 -13.301 1.00 93.25 84 PHE A C 1
ATOM 618 O O . PHE A 1 84 ? 2.129 0.310 -12.425 1.00 93.25 84 PHE A O 1
ATOM 625 N N . ILE A 1 85 ? 3.240 -1.028 -13.854 1.00 93.31 85 ILE A N 1
ATOM 626 C CA . ILE A 1 85 ? 2.529 -2.257 -13.477 1.00 93.31 85 ILE A CA 1
ATOM 627 C C . ILE A 1 85 ? 2.733 -2.556 -11.988 1.00 93.31 85 ILE A C 1
ATOM 629 O O . ILE A 1 85 ? 1.759 -2.798 -11.280 1.00 93.31 85 ILE A O 1
ATOM 633 N N . ASN A 1 86 ? 3.967 -2.485 -11.483 1.00 94.06 86 ASN A N 1
ATOM 634 C CA . ASN A 1 86 ? 4.259 -2.769 -10.076 1.00 94.06 86 ASN A CA 1
ATOM 635 C C . ASN A 1 86 ? 3.615 -1.751 -9.121 1.00 94.06 86 ASN A C 1
ATOM 637 O O . ASN A 1 86 ? 3.072 -2.144 -8.088 1.00 94.06 86 ASN A O 1
ATOM 641 N N . LEU A 1 87 ? 3.612 -0.464 -9.479 1.00 94.81 87 LEU A N 1
ATOM 642 C CA . LEU A 1 87 ? 2.908 0.594 -8.746 1.00 94.81 87 LEU A CA 1
ATOM 643 C C . LEU A 1 87 ? 1.400 0.329 -8.681 1.00 94.81 87 LEU A C 1
ATOM 645 O O . LEU A 1 87 ? 0.814 0.360 -7.598 1.00 94.81 87 LEU A O 1
ATOM 649 N N . ALA A 1 88 ? 0.779 0.030 -9.825 1.00 94.75 88 ALA A N 1
ATOM 650 C CA . ALA A 1 88 ? -0.652 -0.240 -9.908 1.00 94.75 88 ALA A CA 1
ATOM 651 C C . ALA A 1 88 ? -1.034 -1.499 -9.118 1.00 94.75 88 ALA A C 1
ATOM 653 O O . ALA A 1 88 ? -1.957 -1.467 -8.306 1.00 94.75 88 ALA A O 1
ATOM 654 N N . VAL A 1 89 ? -0.294 -2.593 -9.304 1.00 95.31 89 VAL A N 1
ATOM 655 C CA . VAL A 1 89 ? -0.538 -3.864 -8.612 1.00 95.31 89 VAL A CA 1
ATOM 656 C C . VAL A 1 89 ? -0.341 -3.719 -7.104 1.00 95.31 89 VAL A C 1
ATOM 658 O O . VAL A 1 89 ? -1.178 -4.199 -6.343 1.00 95.31 89 VAL A O 1
ATOM 661 N N . GLY A 1 90 ? 0.704 -3.018 -6.655 1.00 94.88 90 GLY A N 1
ATOM 662 C CA . GLY A 1 90 ? 0.943 -2.762 -5.234 1.00 94.88 90 GLY A CA 1
ATOM 663 C C . GLY A 1 90 ? -0.168 -1.934 -4.585 1.00 94.88 90 GLY A C 1
ATOM 664 O O . GLY A 1 90 ? -0.658 -2.298 -3.515 1.00 94.88 90 GLY A O 1
ATOM 665 N N . ALA A 1 91 ? -0.610 -0.856 -5.238 1.00 94.94 91 ALA A N 1
ATOM 666 C CA . ALA A 1 91 ? -1.689 -0.006 -4.734 1.00 94.94 91 ALA A CA 1
ATOM 667 C C . ALA A 1 91 ? -3.037 -0.745 -4.682 1.00 94.94 91 ALA A C 1
ATOM 669 O O . ALA A 1 91 ? -3.719 -0.719 -3.656 1.00 94.94 91 ALA A O 1
ATOM 670 N N . ILE A 1 92 ? -3.402 -1.442 -5.764 1.00 95.56 92 ILE A N 1
ATOM 671 C CA . ILE A 1 92 ? -4.655 -2.202 -5.854 1.00 95.56 92 ILE A CA 1
ATOM 672 C C . ILE A 1 92 ? -4.660 -3.338 -4.830 1.00 95.56 92 ILE A C 1
ATOM 674 O O . ILE A 1 92 ? -5.627 -3.481 -4.085 1.00 95.56 92 ILE A O 1
ATOM 678 N N . SER A 1 93 ? -3.579 -4.116 -4.750 1.00 94.88 93 SER A N 1
ATOM 679 C CA . SER A 1 93 ? -3.467 -5.227 -3.801 1.00 94.88 93 SER A CA 1
ATOM 680 C C . SER A 1 93 ? -3.563 -4.747 -2.352 1.00 94.88 93 SER A C 1
ATOM 682 O O . SER A 1 93 ? -4.300 -5.335 -1.564 1.00 94.88 93 SER A O 1
ATOM 684 N N . ALA A 1 94 ? -2.911 -3.632 -2.002 1.00 94.50 94 ALA A N 1
ATOM 685 C CA . ALA A 1 94 ? -2.995 -3.065 -0.658 1.00 94.50 94 ALA A CA 1
ATOM 686 C C . ALA A 1 94 ? -4.427 -2.641 -0.285 1.00 94.50 94 ALA A C 1
ATOM 688 O O . ALA A 1 94 ? -4.914 -2.971 0.798 1.00 94.50 94 ALA A O 1
ATOM 689 N N . VAL A 1 95 ? -5.123 -1.943 -1.187 1.00 94.19 95 VAL A N 1
ATOM 690 C CA . VAL A 1 95 ? -6.514 -1.510 -0.967 1.00 94.19 95 VAL A CA 1
ATOM 691 C C . VAL A 1 95 ? -7.462 -2.706 -0.869 1.00 94.19 95 VAL A C 1
ATOM 693 O O . VAL A 1 95 ? -8.333 -2.739 0.000 1.00 94.19 95 VAL A O 1
ATOM 696 N N . LEU A 1 96 ? -7.281 -3.715 -1.723 1.00 94.56 96 LEU A N 1
ATOM 697 C CA . LEU A 1 96 ? -8.074 -4.942 -1.675 1.00 94.56 96 LEU A CA 1
ATOM 698 C C . LEU A 1 96 ? -7.832 -5.721 -0.382 1.00 94.56 96 LEU A C 1
ATOM 700 O O . LEU A 1 96 ? -8.794 -6.165 0.240 1.00 94.56 96 LEU A O 1
ATOM 704 N N . ALA A 1 97 ? -6.579 -5.860 0.051 1.00 92.94 97 ALA A N 1
ATOM 705 C CA . ALA A 1 97 ? -6.236 -6.538 1.297 1.00 92.94 97 ALA A CA 1
ATOM 706 C C . ALA A 1 97 ? -6.879 -5.847 2.507 1.00 92.94 97 ALA A C 1
ATOM 708 O O . ALA A 1 97 ? -7.439 -6.517 3.375 1.00 92.94 97 ALA A O 1
ATOM 709 N N . GLU A 1 98 ? -6.869 -4.512 2.536 1.00 93.31 98 GLU A N 1
ATOM 710 C CA . GLU A 1 98 ? -7.546 -3.741 3.578 1.00 93.31 98 GLU A CA 1
ATOM 711 C C . GLU A 1 98 ? -9.058 -3.971 3.558 1.00 93.31 98 GLU A C 1
ATOM 713 O O . GLU A 1 98 ? -9.646 -4.279 4.596 1.00 93.31 98 GLU A O 1
ATOM 718 N N . TYR A 1 99 ? -9.679 -3.870 2.381 1.00 92.31 99 TYR A N 1
ATOM 719 C CA . TYR A 1 99 ? -11.116 -4.076 2.224 1.00 92.31 99 TYR A CA 1
ATOM 720 C C . TYR A 1 99 ? -11.549 -5.468 2.683 1.00 92.31 99 TYR A C 1
ATOM 722 O O . TYR A 1 99 ? -12.508 -5.606 3.444 1.00 92.31 99 TYR A O 1
ATOM 730 N N . ILE A 1 100 ? -10.840 -6.502 2.222 1.00 92.38 100 ILE A N 1
ATOM 731 C CA . ILE A 1 100 ? -11.140 -7.898 2.539 1.00 92.38 100 ILE A CA 1
ATOM 732 C C . ILE A 1 100 ? -11.014 -8.121 4.043 1.00 92.38 100 ILE A C 1
ATOM 734 O O . ILE A 1 100 ? -11.916 -8.703 4.642 1.00 92.38 100 ILE A O 1
ATOM 738 N N . TRP A 1 101 ? -9.947 -7.616 4.665 1.00 90.38 101 TRP A N 1
ATOM 739 C CA . TRP A 1 101 ? -9.739 -7.760 6.103 1.00 90.38 101 TRP A CA 1
ATOM 740 C C . TRP A 1 101 ? -10.824 -7.060 6.922 1.00 90.38 101 TRP A C 1
ATOM 742 O O . TRP A 1 101 ? -11.414 -7.662 7.819 1.00 90.38 101 TRP A O 1
ATOM 752 N N . GLN A 1 102 ? -11.134 -5.805 6.594 1.00 90.25 102 GLN A N 1
ATOM 753 C CA . GLN A 1 102 ? -12.151 -5.028 7.306 1.00 90.25 102 GLN A CA 1
ATOM 754 C C . GLN A 1 102 ? -13.533 -5.662 7.175 1.00 90.25 102 GLN A C 1
ATOM 756 O O . GLN A 1 102 ? -14.264 -5.757 8.161 1.00 90.25 102 GLN A O 1
ATOM 761 N N . LYS A 1 103 ? -13.868 -6.161 5.980 1.00 88.25 103 LYS A N 1
ATOM 762 C CA . LYS A 1 103 ? -15.116 -6.887 5.738 1.00 88.25 103 LYS A CA 1
ATOM 763 C C . LYS A 1 103 ? -15.163 -8.210 6.504 1.00 88.25 103 LYS A C 1
ATOM 765 O O . LYS A 1 103 ? -16.204 -8.533 7.065 1.00 88.25 103 LYS A O 1
ATOM 770 N N . ALA A 1 104 ? -14.055 -8.949 6.557 1.00 89.12 104 ALA A N 1
ATOM 771 C CA . ALA A 1 104 ? -13.968 -10.216 7.279 1.00 89.12 104 ALA A CA 1
ATOM 772 C C . ALA A 1 104 ? -14.076 -10.038 8.803 1.00 89.12 104 ALA A C 1
ATOM 774 O O . ALA A 1 104 ? -14.727 -10.842 9.462 1.00 89.12 104 ALA A O 1
ATOM 775 N N . MET A 1 105 ? -13.492 -8.973 9.364 1.00 85.69 105 MET A N 1
ATOM 776 C CA . MET A 1 105 ? -13.570 -8.658 10.798 1.00 85.69 105 MET A CA 1
ATOM 777 C C . MET A 1 105 ? -14.804 -7.833 11.200 1.00 85.69 105 MET A C 1
ATOM 779 O O . MET A 1 105 ? -14.940 -7.477 12.369 1.00 85.69 105 MET A O 1
ATOM 783 N N . GLY A 1 106 ? -15.699 -7.499 10.262 1.00 80.69 106 GLY A N 1
ATOM 784 C CA . GLY A 1 106 ? -16.882 -6.674 10.540 1.00 80.69 106 GLY A CA 1
ATOM 785 C C . GLY A 1 106 ? -16.552 -5.249 11.006 1.00 80.69 106 GLY A C 1
ATOM 786 O O . GLY A 1 106 ? -17.350 -4.617 11.698 1.00 80.69 106 GLY A O 1
ATOM 787 N N . GLN A 1 107 ? -15.367 -4.741 10.664 1.00 79.44 107 GLN A N 1
ATOM 788 C CA . GLN A 1 107 ? -14.918 -3.399 11.025 1.00 79.44 107 GLN A CA 1
ATOM 789 C C . GLN A 1 107 ? -15.453 -2.349 10.042 1.00 79.44 107 GLN A C 1
ATOM 791 O O . GLN A 1 107 ? -15.868 -2.655 8.922 1.00 79.44 107 GLN A O 1
ATOM 796 N N . LYS A 1 108 ? -15.431 -1.074 10.452 1.00 79.00 108 LYS A N 1
ATOM 797 C CA . LYS A 1 108 ? -15.766 0.043 9.558 1.00 79.00 108 LYS A CA 1
ATOM 798 C C . LYS A 1 108 ? -14.775 0.072 8.393 1.00 79.00 108 LYS A C 1
ATOM 800 O O . LYS A 1 108 ? -13.570 0.003 8.612 1.00 79.00 108 LYS A O 1
ATOM 805 N N . VAL A 1 109 ? -15.291 0.199 7.173 1.00 78.88 109 VAL A N 1
ATOM 806 C CA . VAL A 1 109 ? -14.459 0.255 5.968 1.00 78.88 109 VAL A CA 1
ATOM 807 C C . VAL A 1 109 ? -13.755 1.615 5.908 1.00 78.88 109 VAL A C 1
ATOM 809 O O . VAL A 1 109 ? -14.419 2.634 5.726 1.00 78.88 109 VAL A O 1
ATOM 812 N N . THR A 1 110 ? -12.428 1.648 6.071 1.00 79.94 110 THR A N 1
ATOM 813 C CA . THR A 1 110 ? -11.627 2.891 6.093 1.00 79.94 110 THR A CA 1
ATOM 814 C C . THR A 1 110 ? -10.850 3.157 4.808 1.00 79.94 110 THR A C 1
ATOM 816 O O . THR A 1 110 ? -10.031 4.061 4.784 1.00 79.94 110 THR A O 1
ATOM 819 N N . ILE A 1 111 ? -11.151 2.468 3.705 1.00 75.81 111 ILE A N 1
ATOM 820 C CA . ILE A 1 111 ? -10.432 2.608 2.418 1.00 75.81 111 ILE A CA 1
ATOM 821 C C . ILE A 1 111 ? -10.276 4.068 1.954 1.00 75.81 111 ILE A C 1
ATOM 823 O O . ILE A 1 111 ? -9.289 4.434 1.316 1.00 75.81 111 ILE A O 1
ATOM 827 N N . ALA A 1 112 ? -11.247 4.923 2.285 1.00 76.94 112 ALA A N 1
ATOM 828 C CA . ALA A 1 112 ? -11.242 6.340 1.935 1.00 76.94 112 ALA A CA 1
ATOM 829 C C . ALA A 1 112 ? -10.174 7.174 2.676 1.00 76.94 112 ALA A C 1
ATOM 831 O O . ALA A 1 112 ? -10.086 8.379 2.449 1.00 76.94 112 ALA A O 1
ATOM 832 N N . ASP A 1 113 ? -9.389 6.579 3.576 1.00 85.50 113 ASP A N 1
ATOM 833 C CA . ASP A 1 113 ? -8.275 7.240 4.259 1.00 85.50 113 ASP A CA 1
ATOM 834 C C . ASP A 1 113 ? -7.026 7.409 3.366 1.00 85.50 113 ASP A C 1
ATOM 836 O O . ASP A 1 113 ? -6.172 8.248 3.654 1.00 85.50 113 ASP A O 1
ATOM 840 N N . GLY A 1 114 ? -6.928 6.653 2.264 1.00 88.12 114 GLY A N 1
ATOM 841 C CA . GLY A 1 114 ? -5.830 6.718 1.289 1.00 88.12 114 GLY A CA 1
ATOM 842 C C . GLY A 1 114 ? -4.515 6.078 1.751 1.00 88.12 114 GLY A C 1
ATOM 843 O O . GLY A 1 114 ? -3.561 5.976 0.979 1.00 88.12 114 GLY A O 1
ATOM 844 N N . SER A 1 115 ? -4.447 5.593 2.984 1.00 91.50 115 SER A N 1
ATOM 845 C CA . SER A 1 115 ? -3.210 5.109 3.592 1.00 91.50 115 SER A CA 1
ATOM 846 C C . SER A 1 115 ? -2.811 3.702 3.146 1.00 91.50 115 SER A C 1
ATOM 848 O O . SER A 1 115 ? -1.617 3.410 3.049 1.00 91.50 115 SER A O 1
ATOM 850 N N . ALA A 1 116 ? -3.776 2.829 2.833 1.00 92.25 116 ALA A N 1
ATOM 851 C CA . ALA A 1 116 ? -3.477 1.530 2.230 1.00 92.25 116 ALA A CA 1
ATOM 852 C C . ALA A 1 116 ? -2.880 1.707 0.828 1.00 92.25 116 ALA A C 1
ATOM 854 O O . ALA A 1 116 ? -1.844 1.119 0.522 1.00 92.25 116 ALA A O 1
ATOM 855 N N . CYS A 1 117 ? -3.463 2.602 0.024 1.00 93.81 117 CYS A N 1
ATOM 856 C CA . CYS A 1 117 ? -2.923 2.980 -1.281 1.00 93.81 117 CYS A CA 1
ATOM 857 C C . CYS A 1 117 ? -1.493 3.526 -1.151 1.00 93.81 117 CYS A C 1
ATOM 859 O O . CYS A 1 117 ? -0.580 3.015 -1.799 1.00 93.81 117 CYS A O 1
ATOM 861 N N . LEU A 1 118 ? -1.271 4.486 -0.246 1.00 94.06 118 LEU A N 1
ATOM 862 C CA . LEU A 1 118 ? 0.057 5.044 0.012 1.00 94.06 118 LEU A CA 1
ATOM 863 C C . LEU A 1 118 ? 1.071 3.965 0.424 1.00 94.06 118 LEU A C 1
ATOM 865 O O . LEU A 1 118 ? 2.194 3.959 -0.069 1.00 94.06 118 LEU A O 1
ATOM 869 N N . THR A 1 119 ? 0.677 3.020 1.279 1.00 94.50 119 THR A N 1
ATOM 870 C CA . THR A 1 119 ? 1.543 1.906 1.701 1.00 94.50 119 THR A CA 1
ATOM 871 C C . THR A 1 119 ? 1.942 1.023 0.516 1.00 94.50 119 THR A C 1
ATOM 873 O O . THR A 1 119 ? 3.118 0.689 0.372 1.00 94.50 119 THR A O 1
ATOM 876 N N . GLY A 1 120 ? 0.987 0.674 -0.351 1.00 93.81 120 GLY A N 1
ATOM 877 C CA . GLY A 1 120 ? 1.244 -0.106 -1.564 1.00 93.81 120 GLY A CA 1
ATOM 878 C C . GLY A 1 120 ? 2.160 0.620 -2.552 1.00 93.81 120 GLY A C 1
ATOM 879 O O . GLY A 1 120 ? 3.095 0.014 -3.074 1.00 93.81 120 GLY A O 1
ATOM 880 N N . LEU A 1 121 ? 1.946 1.926 -2.751 1.00 94.62 121 LEU A N 1
ATOM 881 C CA . LEU A 1 121 ? 2.795 2.773 -3.596 1.00 94.62 121 LEU A CA 1
ATOM 882 C C . LEU A 1 121 ? 4.229 2.851 -3.055 1.00 94.62 121 LEU A C 1
ATOM 884 O O . LEU A 1 121 ? 5.182 2.614 -3.796 1.00 94.62 121 LEU A O 1
ATOM 888 N N . LEU A 1 122 ? 4.391 3.123 -1.757 1.00 94.81 122 LEU A N 1
ATOM 889 C CA . LEU A 1 122 ? 5.706 3.213 -1.119 1.00 94.81 122 LEU A CA 1
ATOM 890 C C . LEU A 1 122 ? 6.454 1.879 -1.157 1.00 94.81 122 LEU A C 1
ATOM 892 O O . LEU A 1 122 ? 7.660 1.866 -1.406 1.00 94.81 122 LEU A O 1
ATOM 896 N N . LEU A 1 123 ? 5.758 0.758 -0.950 1.00 94.69 123 LEU A N 1
ATOM 897 C CA . LEU A 1 123 ? 6.355 -0.568 -1.086 1.00 94.69 123 LEU A CA 1
ATOM 898 C C . LEU A 1 123 ? 6.855 -0.797 -2.517 1.00 94.69 123 LEU A C 1
ATOM 900 O O . LEU A 1 123 ? 8.009 -1.181 -2.688 1.00 94.69 123 LEU A O 1
ATOM 904 N N . ALA A 1 124 ? 6.018 -0.530 -3.525 1.00 93.75 124 ALA A N 1
ATOM 905 C CA . ALA A 1 124 ? 6.359 -0.721 -4.934 1.00 93.75 124 ALA A CA 1
ATOM 906 C C . ALA A 1 124 ? 7.559 0.135 -5.371 1.00 93.75 124 ALA A C 1
ATOM 908 O O . ALA A 1 124 ? 8.388 -0.324 -6.149 1.00 93.75 124 ALA A O 1
ATOM 909 N N . MET A 1 125 ? 7.688 1.351 -4.834 1.00 93.00 125 MET A N 1
ATOM 910 C CA . MET A 1 125 ? 8.839 2.226 -5.087 1.00 93.00 125 MET A CA 1
ATOM 911 C C . MET A 1 125 ? 10.111 1.805 -4.337 1.00 93.00 125 MET A C 1
ATOM 913 O O . MET A 1 125 ? 11.209 2.180 -4.736 1.00 93.00 125 MET A O 1
ATOM 917 N N . SER A 1 126 ? 9.986 1.044 -3.247 1.00 91.81 126 SER A N 1
ATOM 918 C CA . SER A 1 126 ? 11.124 0.623 -2.414 1.00 91.81 126 SER A CA 1
ATOM 919 C C . SER A 1 126 ? 11.807 -0.663 -2.903 1.00 91.81 126 SER A C 1
ATOM 921 O O . SER A 1 126 ? 12.792 -1.113 -2.303 1.00 91.81 126 SER A O 1
ATOM 923 N N . ILE A 1 127 ? 11.272 -1.280 -3.956 1.00 89.62 127 ILE A N 1
ATOM 924 C CA . ILE A 1 127 ? 11.760 -2.520 -4.564 1.00 89.62 127 ILE A CA 1
ATOM 925 C C . ILE A 1 127 ? 12.132 -2.284 -6.032 1.00 89.62 127 ILE A C 1
ATOM 927 O O . ILE A 1 127 ? 11.673 -1.334 -6.661 1.00 89.62 127 ILE A O 1
ATOM 931 N N . SER A 1 128 ? 12.979 -3.155 -6.586 1.00 89.88 128 SER A N 1
ATOM 932 C CA . SER A 1 128 ? 13.368 -3.062 -7.996 1.00 89.88 128 SER A CA 1
ATOM 933 C C . SER A 1 128 ? 12.154 -3.254 -8.924 1.00 89.88 128 SER A C 1
ATOM 935 O O . SER A 1 128 ? 11.398 -4.209 -8.752 1.00 89.88 128 SER A O 1
ATOM 937 N N . PRO A 1 129 ? 11.974 -2.423 -9.963 1.00 87.06 129 PRO A N 1
ATOM 938 C CA . PRO A 1 129 ? 10.858 -2.554 -10.899 1.00 87.06 129 PRO A CA 1
ATOM 939 C C . PRO A 1 129 ? 11.006 -3.738 -11.861 1.00 87.06 129 PRO A C 1
ATOM 941 O O . PRO A 1 129 ? 10.063 -4.054 -12.576 1.00 87.06 129 PRO A O 1
ATOM 944 N N . LEU A 1 130 ? 12.164 -4.405 -11.882 1.00 86.88 130 LEU A N 1
ATOM 945 C CA . LEU A 1 130 ? 12.358 -5.652 -12.629 1.00 86.88 130 LEU A CA 1
ATOM 946 C C . LEU A 1 130 ? 11.746 -6.867 -11.913 1.00 86.88 130 LEU A C 1
ATOM 948 O O . LEU A 1 130 ? 11.652 -7.937 -12.512 1.00 86.88 130 LEU A O 1
ATOM 952 N N . LEU A 1 131 ? 11.349 -6.727 -10.643 1.00 86.44 131 LEU A N 1
ATOM 953 C CA . LEU A 1 131 ? 10.717 -7.811 -9.898 1.00 86.44 131 LEU A CA 1
ATOM 954 C C . LEU A 1 131 ? 9.334 -8.144 -10.484 1.00 86.44 131 LEU A C 1
ATOM 956 O 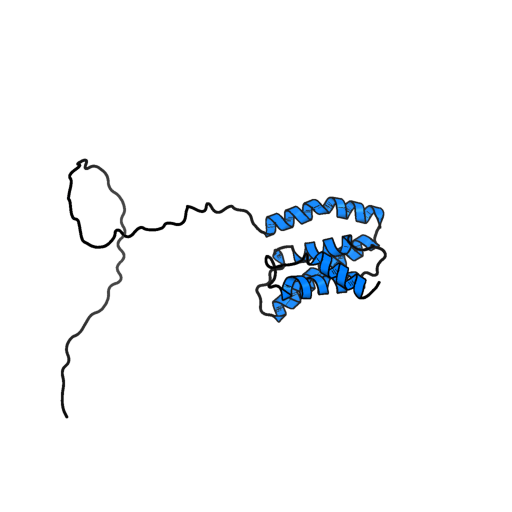O . LEU A 1 131 ? 8.593 -7.229 -10.861 1.00 86.44 131 LEU A O 1
ATOM 960 N N . PRO A 1 132 ? 8.952 -9.434 -10.518 1.00 90.25 132 PRO A N 1
ATOM 961 C CA . PRO A 1 132 ? 7.625 -9.847 -10.948 1.00 90.25 132 PRO A CA 1
ATOM 962 C C . PRO A 1 132 ? 6.506 -9.191 -10.128 1.00 90.25 132 PRO A C 1
ATOM 964 O O . PRO A 1 132 ? 6.542 -9.178 -8.895 1.00 90.25 132 PRO A O 1
ATOM 967 N N . ALA A 1 133 ? 5.450 -8.734 -10.804 1.00 90.62 133 ALA A N 1
ATOM 968 C CA . ALA A 1 133 ? 4.352 -7.993 -10.177 1.00 90.62 133 ALA A CA 1
ATOM 969 C C . ALA A 1 133 ? 3.616 -8.770 -9.066 1.00 90.62 133 ALA A C 1
ATOM 971 O O . ALA A 1 133 ? 3.136 -8.174 -8.100 1.00 90.62 133 ALA A O 1
ATOM 972 N N . TYR A 1 134 ? 3.559 -10.105 -9.152 1.00 92.00 134 TYR A N 1
ATOM 973 C CA . TYR A 1 134 ? 2.913 -10.930 -8.125 1.00 92.00 134 TYR A CA 1
ATOM 974 C C . TYR A 1 134 ? 3.629 -10.847 -6.767 1.00 92.00 134 TYR A C 1
ATOM 976 O O . TYR A 1 134 ? 2.975 -10.925 -5.729 1.00 92.00 134 TYR A O 1
ATOM 984 N N . MET A 1 135 ? 4.952 -10.642 -6.749 1.00 92.06 135 MET A N 1
ATOM 985 C CA . MET A 1 135 ? 5.700 -10.482 -5.498 1.00 92.06 135 MET A CA 1
ATOM 986 C C . MET A 1 135 ? 5.290 -9.187 -4.797 1.00 92.06 135 MET A C 1
ATOM 988 O O . MET A 1 135 ? 5.076 -9.171 -3.587 1.00 92.06 135 MET A O 1
ATOM 992 N N . VAL A 1 136 ? 5.091 -8.116 -5.567 1.00 94.12 136 VAL A N 1
ATOM 993 C CA . VAL A 1 136 ? 4.606 -6.827 -5.052 1.00 94.12 136 VAL A CA 1
ATOM 994 C C . VAL A 1 136 ? 3.198 -6.965 -4.475 1.00 94.12 136 VAL A C 1
ATOM 996 O O . VAL A 1 136 ? 2.908 -6.418 -3.409 1.00 94.12 136 VAL A O 1
ATOM 999 N N . ALA A 1 137 ? 2.332 -7.741 -5.134 1.00 94.56 137 ALA A N 1
ATOM 1000 C CA . ALA A 1 137 ? 0.987 -8.030 -4.644 1.00 94.56 137 ALA A CA 1
ATOM 1001 C C . ALA A 1 137 ? 1.012 -8.759 -3.289 1.00 94.56 137 ALA A C 1
ATOM 1003 O O . ALA A 1 137 ? 0.323 -8.352 -2.354 1.00 94.56 137 ALA A O 1
ATOM 1004 N N . ILE A 1 138 ? 1.847 -9.791 -3.152 1.00 94.12 138 ILE A N 1
ATOM 1005 C CA . ILE A 1 138 ? 1.969 -10.556 -1.903 1.00 94.12 138 ILE A CA 1
ATOM 1006 C C . ILE A 1 138 ? 2.566 -9.684 -0.791 1.00 94.12 138 ILE A C 1
ATOM 1008 O O . ILE A 1 138 ? 2.027 -9.635 0.314 1.00 94.12 138 ILE A O 1
ATOM 1012 N N . GLY A 1 139 ? 3.637 -8.942 -1.080 1.00 94.38 139 GLY A N 1
ATOM 1013 C CA . GLY A 1 139 ? 4.282 -8.063 -0.102 1.00 94.38 139 GLY A CA 1
ATOM 1014 C C . GLY A 1 139 ? 3.361 -6.950 0.397 1.00 94.38 139 GLY A C 1
ATOM 1015 O O . GLY A 1 139 ? 3.354 -6.642 1.588 1.00 94.38 139 GLY A O 1
ATOM 1016 N N . SER A 1 140 ? 2.543 -6.374 -0.490 1.00 94.62 140 SER A N 1
ATOM 1017 C CA . SER A 1 140 ? 1.553 -5.352 -0.120 1.00 94.62 140 SER A CA 1
ATOM 1018 C C . SER A 1 140 ? 0.417 -5.933 0.717 1.00 94.62 140 SER A C 1
ATOM 1020 O O . SER A 1 140 ? 0.027 -5.318 1.708 1.00 94.62 140 SER A O 1
ATOM 1022 N N . ALA A 1 141 ? -0.059 -7.140 0.405 1.00 94.94 141 ALA A N 1
ATOM 1023 C CA . ALA A 1 141 ? -1.051 -7.823 1.230 1.00 94.94 141 ALA A CA 1
ATOM 1024 C C . ALA A 1 141 ? -0.516 -8.110 2.643 1.00 94.94 141 ALA A C 1
ATOM 1026 O O . ALA A 1 141 ? -1.203 -7.830 3.625 1.00 94.94 141 ALA A O 1
ATOM 1027 N N . ILE A 1 142 ? 0.728 -8.588 2.763 1.00 94.00 142 ILE A N 1
ATOM 1028 C CA . ILE A 1 142 ? 1.384 -8.827 4.059 1.00 94.00 142 ILE A CA 1
ATOM 1029 C C . ILE A 1 142 ? 1.563 -7.516 4.830 1.00 94.00 142 ILE A C 1
ATOM 1031 O O . ILE A 1 142 ? 1.234 -7.461 6.014 1.00 94.00 142 ILE A O 1
ATOM 1035 N N . ALA A 1 143 ? 2.028 -6.449 4.175 1.00 94.19 143 ALA A N 1
ATOM 1036 C CA . ALA A 1 143 ? 2.167 -5.131 4.795 1.00 94.19 143 ALA A CA 1
ATOM 1037 C C . ALA A 1 143 ? 0.848 -4.657 5.419 1.00 94.19 143 ALA A C 1
ATOM 1039 O O . ALA A 1 143 ? 0.820 -4.193 6.557 1.00 94.19 143 ALA A O 1
ATOM 1040 N N . ILE A 1 144 ? -0.264 -4.803 4.703 1.00 93.88 144 ILE A N 1
ATOM 1041 C CA . ILE A 1 144 ? -1.567 -4.363 5.199 1.00 93.88 144 ILE A CA 1
ATOM 1042 C C . ILE A 1 144 ? -2.085 -5.291 6.294 1.00 93.88 144 ILE A C 1
ATOM 1044 O O . ILE A 1 144 ? -2.394 -4.827 7.388 1.00 93.88 144 ILE A O 1
ATOM 1048 N N . ILE A 1 145 ? -2.155 -6.594 6.042 1.00 92.62 145 ILE A N 1
ATOM 1049 C CA . ILE A 1 145 ? -2.770 -7.545 6.974 1.00 92.62 145 ILE A CA 1
ATOM 1050 C C . ILE A 1 145 ? -1.948 -7.648 8.263 1.00 92.62 145 ILE A C 1
ATOM 1052 O O . ILE A 1 145 ? -2.481 -7.499 9.364 1.00 92.62 145 ILE A O 1
ATOM 1056 N N . VAL A 1 146 ? -0.639 -7.867 8.131 1.00 91.12 146 VAL A N 1
ATOM 1057 C CA . VAL A 1 146 ? 0.240 -8.149 9.268 1.00 91.12 146 VAL A CA 1
ATOM 1058 C C . VAL A 1 146 ? 0.727 -6.872 9.928 1.00 91.12 146 VAL A C 1
ATOM 1060 O O . VAL A 1 146 ? 0.757 -6.828 11.149 1.00 91.12 146 VAL A O 1
ATOM 1063 N N . ALA A 1 147 ? 1.109 -5.834 9.183 1.00 90.81 147 ALA A N 1
ATOM 1064 C CA . ALA A 1 147 ? 1.728 -4.659 9.803 1.00 90.81 147 ALA A CA 1
ATOM 1065 C C . ALA A 1 147 ? 0.738 -3.539 10.140 1.00 90.81 147 ALA A C 1
ATOM 1067 O O . ALA A 1 147 ? 1.001 -2.776 11.061 1.00 90.81 147 ALA A O 1
ATOM 1068 N N . LYS A 1 148 ? -0.383 -3.425 9.418 1.00 90.56 148 LYS A N 1
ATOM 1069 C CA . LYS A 1 148 ? -1.384 -2.379 9.671 1.00 90.56 148 LYS A CA 1
ATOM 1070 C C . LYS A 1 148 ? -2.581 -2.909 10.461 1.00 90.56 148 LYS A C 1
ATOM 1072 O O . LYS A 1 148 ? -2.913 -2.380 11.521 1.00 90.56 148 LYS A O 1
ATOM 1077 N N . GLN A 1 149 ? -3.218 -3.979 9.986 1.00 90.12 149 GLN A N 1
ATOM 1078 C CA . GLN A 1 149 ? -4.495 -4.404 10.563 1.00 90.12 149 GLN A CA 1
ATOM 1079 C C . GLN A 1 149 ? -4.354 -5.216 11.845 1.00 90.12 149 GLN A C 1
ATOM 1081 O O . GLN A 1 149 ? -5.186 -5.061 12.737 1.00 90.12 149 GLN A O 1
ATOM 1086 N N . SER A 1 150 ? -3.284 -6.001 11.998 1.00 87.31 150 SER A N 1
ATOM 1087 C CA . SER A 1 150 ? -2.998 -6.676 13.273 1.00 87.31 150 SER A CA 1
ATOM 1088 C C . SER A 1 150 ? -2.807 -5.692 14.439 1.00 87.31 150 SER A C 1
ATOM 1090 O O . SER A 1 150 ? -3.079 -6.038 15.585 1.00 87.31 150 SER A O 1
ATOM 1092 N N . MET A 1 151 ? -2.386 -4.456 14.143 1.00 85.19 151 MET A N 1
ATOM 1093 C CA . MET A 1 151 ? -2.100 -3.419 15.138 1.00 85.19 151 MET A CA 1
ATOM 1094 C C . MET A 1 151 ? -3.317 -2.553 15.479 1.00 85.19 151 MET A C 1
ATOM 1096 O O . MET A 1 151 ? -3.216 -1.655 16.307 1.00 85.19 151 MET A O 1
ATOM 1100 N N . GLY A 1 152 ? -4.472 -2.808 14.858 1.00 84.12 152 GLY A N 1
ATOM 1101 C CA . GLY A 1 152 ? -5.691 -2.023 15.071 1.00 84.12 152 GLY A CA 1
ATOM 1102 C C . GLY A 1 152 ? -5.926 -0.913 14.042 1.00 84.12 152 GLY A C 1
ATOM 1103 O O . GLY A 1 152 ? -6.853 -0.124 14.211 1.00 84.12 152 GLY A O 1
ATOM 1104 N N . GLY A 1 153 ? -5.147 -0.864 12.957 1.00 85.31 153 GLY A N 1
ATOM 1105 C CA . GLY A 1 153 ? -5.375 0.035 11.826 1.00 85.31 153 GLY A CA 1
ATOM 1106 C C . GLY A 1 153 ? -4.629 1.368 11.919 1.00 85.31 153 GLY A C 1
ATOM 1107 O O . GLY A 1 153 ? -3.525 1.466 12.455 1.00 85.31 153 GLY A O 1
ATOM 1108 N N . LEU A 1 154 ? -5.206 2.419 11.329 1.00 83.44 154 LEU A N 1
ATOM 1109 C CA . LEU A 1 154 ? -4.556 3.727 11.254 1.00 83.44 154 LEU A CA 1
ATOM 1110 C C . LEU A 1 154 ? -4.378 4.387 12.627 1.00 83.44 154 LEU A C 1
ATOM 1112 O O . LEU A 1 154 ? -5.341 4.570 13.364 1.00 83.44 154 LEU A O 1
ATOM 1116 N N . GLY A 1 155 ? -3.145 4.815 12.913 1.00 81.25 155 GLY A N 1
ATOM 1117 C CA . GLY A 1 155 ? -2.775 5.512 14.151 1.00 81.25 155 GLY A CA 1
ATOM 1118 C C . GLY A 1 155 ? -2.122 4.623 15.212 1.00 81.25 155 GLY A C 1
ATOM 1119 O O . GLY A 1 155 ? -1.524 5.156 16.141 1.00 81.25 155 GLY A O 1
ATOM 1120 N N . PHE A 1 156 ? -2.155 3.297 15.040 1.00 83.75 156 PHE A N 1
ATOM 1121 C CA . PHE A 1 156 ? -1.579 2.325 15.982 1.00 83.75 156 PHE A CA 1
ATOM 1122 C C . PHE A 1 156 ? -0.390 1.537 15.403 1.00 83.75 156 PHE A C 1
ATOM 1124 O O . PHE A 1 156 ? 0.033 0.527 15.961 1.00 83.75 156 PHE A O 1
ATOM 1131 N N . ASN A 1 157 ? 0.179 1.998 14.286 1.00 84.50 157 ASN A N 1
ATOM 1132 C CA . ASN A 1 157 ? 1.323 1.344 13.652 1.00 84.50 157 ASN A CA 1
ATOM 1133 C C . ASN A 1 157 ? 2.599 1.567 14.481 1.00 84.50 157 ASN A C 1
ATOM 1135 O O . ASN A 1 157 ? 3.127 2.679 14.504 1.00 84.50 157 ASN A O 1
ATOM 1139 N N . ILE A 1 158 ? 3.127 0.515 15.115 1.00 83.38 158 ILE A N 1
ATOM 1140 C CA . ILE A 1 158 ? 4.430 0.572 15.811 1.00 83.38 158 ILE A CA 1
ATOM 1141 C C . ILE A 1 158 ? 5.577 0.717 14.798 1.00 83.38 158 ILE A C 1
ATOM 1143 O O . ILE A 1 158 ? 6.545 1.431 15.048 1.00 83.38 158 ILE A O 1
ATOM 1147 N N . PHE A 1 159 ? 5.455 0.071 13.633 1.00 85.25 159 PHE A N 1
ATOM 1148 C CA . PHE A 1 159 ? 6.435 0.124 12.547 1.00 85.25 159 PHE A CA 1
ATOM 1149 C C . PHE A 1 159 ? 5.791 0.592 11.242 1.00 85.25 159 PHE A C 1
ATOM 1151 O O . PHE A 1 159 ? 4.593 0.417 11.038 1.00 85.25 159 PHE A O 1
ATOM 1158 N N . ASN A 1 160 ? 6.590 1.155 10.328 1.00 91.06 160 ASN A N 1
ATOM 1159 C CA . ASN A 1 160 ? 6.105 1.550 9.005 1.00 91.06 160 ASN A CA 1
ATOM 1160 C C . ASN A 1 160 ? 5.660 0.303 8.204 1.00 91.06 160 ASN A C 1
ATOM 1162 O O . ASN A 1 160 ? 6.525 -0.501 7.832 1.00 91.06 160 ASN A O 1
ATOM 1166 N N . PRO A 1 161 ? 4.361 0.160 7.865 1.00 91.19 161 PRO A N 1
ATOM 1167 C CA . PRO A 1 161 ? 3.853 -1.026 7.179 1.00 91.19 161 PRO A CA 1
ATOM 1168 C C . PRO A 1 161 ? 4.553 -1.317 5.846 1.00 91.19 161 PRO A C 1
ATOM 1170 O O . PRO A 1 161 ? 4.821 -2.477 5.533 1.00 91.19 161 PRO A O 1
ATOM 1173 N N . ALA A 1 162 ? 4.929 -0.280 5.087 1.00 92.81 162 ALA A N 1
ATOM 1174 C CA . ALA A 1 162 ? 5.609 -0.446 3.801 1.00 92.81 162 ALA A CA 1
ATOM 1175 C C . ALA A 1 162 ? 6.993 -1.098 3.965 1.00 92.81 162 ALA A C 1
ATOM 1177 O O . ALA A 1 162 ? 7.391 -1.940 3.163 1.00 92.81 162 ALA A O 1
ATOM 1178 N N . HIS A 1 163 ? 7.716 -0.761 5.036 1.00 92.12 163 HIS A N 1
ATOM 1179 C CA . HIS A 1 163 ? 9.029 -1.350 5.304 1.00 92.12 163 HIS A CA 1
ATOM 1180 C C . HIS A 1 163 ? 8.918 -2.784 5.822 1.00 92.12 163 HIS A C 1
ATOM 1182 O O . HIS A 1 163 ? 9.748 -3.617 5.462 1.00 92.12 163 HIS A O 1
ATOM 1188 N N . ILE A 1 164 ? 7.873 -3.097 6.594 1.00 93.75 164 ILE A N 1
ATOM 1189 C CA . ILE A 1 164 ? 7.591 -4.476 7.014 1.00 93.75 164 ILE A CA 1
ATOM 1190 C C . ILE A 1 164 ? 7.277 -5.356 5.800 1.00 93.75 164 ILE A C 1
ATOM 1192 O O . ILE A 1 164 ? 7.826 -6.449 5.690 1.00 93.75 164 ILE A O 1
ATOM 1196 N N . GLY A 1 165 ? 6.481 -4.864 4.845 1.00 93.00 165 GLY A N 1
ATOM 1197 C CA . GLY A 1 165 ? 6.240 -5.569 3.581 1.00 93.00 165 GLY A CA 1
ATOM 1198 C C . GLY A 1 165 ? 7.530 -5.858 2.814 1.00 93.00 165 GLY A C 1
ATOM 1199 O O . GLY A 1 165 ? 7.747 -6.978 2.357 1.00 93.00 165 GLY A O 1
ATOM 1200 N N . ARG A 1 166 ? 8.432 -4.874 2.724 1.00 93.69 166 ARG A N 1
ATOM 1201 C CA . ARG A 1 166 ? 9.735 -5.046 2.065 1.00 93.69 166 ARG A CA 1
ATOM 1202 C C . ARG A 1 166 ? 10.616 -6.060 2.790 1.00 93.69 166 ARG A C 1
ATOM 1204 O O . ARG A 1 166 ? 11.229 -6.896 2.136 1.00 93.69 166 ARG A O 1
ATOM 1211 N N . ALA A 1 167 ? 10.671 -6.002 4.119 1.00 92.50 167 ALA A N 1
ATOM 1212 C CA . ALA A 1 167 ? 11.425 -6.959 4.924 1.00 92.50 167 ALA A CA 1
ATOM 1213 C C . ALA A 1 167 ? 10.887 -8.387 4.743 1.00 92.50 167 ALA A C 1
ATOM 1215 O O . ALA A 1 167 ? 11.670 -9.313 4.554 1.00 92.50 167 ALA A O 1
ATOM 1216 N N . ALA A 1 168 ? 9.563 -8.558 4.713 1.00 92.06 168 ALA A N 1
ATOM 1217 C CA . ALA A 1 168 ? 8.935 -9.853 4.464 1.00 92.06 168 ALA A CA 1
ATOM 1218 C C . ALA A 1 168 ? 9.302 -10.419 3.082 1.00 92.06 168 ALA A C 1
ATOM 1220 O O . ALA A 1 168 ? 9.607 -11.607 2.970 1.00 92.06 168 ALA A O 1
ATOM 1221 N N . LEU A 1 169 ? 9.329 -9.572 2.046 1.00 92.12 169 LEU A N 1
ATOM 1222 C CA . LEU A 1 169 ? 9.768 -9.979 0.710 1.00 92.12 169 LEU A CA 1
ATOM 1223 C C . LEU A 1 169 ? 11.245 -10.377 0.687 1.00 92.12 169 LEU A C 1
ATOM 1225 O O . LEU A 1 169 ? 11.552 -11.431 0.150 1.00 92.12 169 LEU A O 1
ATOM 1229 N N . MET A 1 170 ? 12.132 -9.600 1.315 1.00 89.94 170 MET A N 1
ATOM 1230 C CA . MET A 1 170 ? 13.570 -9.906 1.371 1.00 89.94 170 MET A CA 1
ATOM 1231 C C . MET A 1 170 ? 13.889 -11.197 2.128 1.00 89.94 170 MET A C 1
ATOM 1233 O O . MET A 1 170 ? 14.823 -11.903 1.773 1.00 89.94 170 MET A O 1
ATOM 1237 N N . VAL A 1 171 ? 13.127 -11.512 3.178 1.00 91.81 171 VAL A N 1
ATOM 1238 C CA . VAL A 1 171 ? 13.295 -12.769 3.923 1.00 91.81 171 VAL A CA 1
ATOM 1239 C C . VAL A 1 171 ? 12.772 -13.962 3.121 1.00 91.81 171 VAL A C 1
ATOM 1241 O O . VAL A 1 171 ? 13.341 -15.046 3.195 1.00 91.81 171 VAL A O 1
ATOM 1244 N N . SER A 1 172 ? 11.691 -13.772 2.363 1.00 88.81 172 SER A N 1
ATOM 1245 C CA . SER A 1 172 ? 11.044 -14.859 1.617 1.00 88.81 172 SER A CA 1
ATOM 1246 C C . SER A 1 172 ? 11.713 -15.135 0.262 1.00 88.81 172 SER A C 1
ATOM 1248 O O . SER A 1 172 ? 11.761 -16.282 -0.173 1.00 88.81 172 SER A O 1
ATOM 1250 N N . TRP A 1 173 ? 12.232 -14.093 -0.393 1.00 85.31 173 TRP A N 1
ATOM 1251 C CA . TRP A 1 173 ? 12.939 -14.130 -1.676 1.00 85.31 173 TRP A CA 1
ATOM 1252 C C . TRP A 1 173 ? 14.186 -13.234 -1.599 1.00 85.31 173 TRP A C 1
ATOM 1254 O O . TRP A 1 173 ? 14.089 -12.047 -1.932 1.00 85.31 173 TRP A O 1
ATOM 1264 N N . PRO A 1 174 ? 15.319 -13.778 -1.116 1.00 75.06 174 PRO A N 1
ATOM 1265 C CA . PRO A 1 174 ? 16.573 -13.037 -1.005 1.00 75.06 174 PRO A CA 1
ATOM 1266 C C . PRO A 1 174 ? 17.182 -12.678 -2.366 1.00 75.06 174 PRO A C 1
ATOM 1268 O O . PRO A 1 174 ? 16.972 -13.434 -3.344 1.00 75.06 174 PRO A O 1
#

Secondary structure (DSSP, 8-state):
-------------------------------------SS------PPP--------HHHHHHHHHHHHHHHHHHHHHHHTHHHHHHHHHHHHHHHHHHHHHHHHTT----GGGSHHHHHHHHHHHTS-TTS-HHHHHHHHHHIIIIIIITTTSTT--SS-HHHHHHHHHHHH--

pLDDT: mean 77.73, std 21.64, range [29.45, 95.62]

Foldseek 3Di:
DDDDDDDDDDDDDDDDDDDDDDDDDDDDDDDDDDDDDPDPPPPPPDDDPDDDDPDDLLVVLVVVVVVCVVVLVVVCVVVPPLLVLLLVLLLVLQLVLQQVVCVVVVHDRPSSSCVSSVLSNLLSVVDDSVDDSVLSSVLSSCLNVPQAVVQPHPPRGPDRSSVSSVVVSVVVPD

Radius of gyration: 31.62 Å; chains: 1; bounding box: 69×64×78 Å

Sequence (174 aa):
MENNENTTLKSNDVDTSVKPTDAANTVKTADKSKSQSDAPPLLTISTSPHIRDSINIQGIMLTVIVAITPAIVHGIINFGMNAFINLAVGAISAVLAEYIWQKAMGQKVTIADGSACLTGLLLAMSISPLLPAYMVAIGSAIAIIVAKQSMGGLGFNIFNPAHIGRAALMVSWP